Protein AF-A0A3S4C3E5-F1 (afdb_monomer)

Organism: NCBI:txid2587410

pLDDT: mean 82.33, std 8.94, range [52.97, 95.0]

Mean predicted aligned error: 10.73 Å

InterPro domains:
  IPR056024 Domain of unknown function DUF7605 [PF24564] (17-80)

Sequence (160 aa):
MKSMNDDIAGQWDRLTQDVRDELDSRQTKLRTDAFSGLRTSYFGQSMESAYWRAMCESGTGMSARQKAIINGALGREELFGDLMRRLKREFEDLAADLEDHVRAAAKNYLDDVKGTLDLVREENAALEAERDPEFRERVAEELGRVRAAMESVLERVREV

Solvent-accessible surface area (backbone atoms only — not comparable to full-atom values): 8747 Å² total; per-residue (Å²): 108,72,69,59,54,52,50,54,50,54,51,51,55,47,54,55,48,54,56,50,52,53,50,53,52,50,51,53,47,52,48,45,42,48,69,36,93,43,63,86,7,56,53,25,54,74,40,42,68,39,54,53,56,33,69,69,55,70,69,90,66,30,73,61,53,30,49,49,40,45,51,54,55,69,67,34,66,64,56,57,53,53,50,52,58,47,52,51,49,56,48,50,52,52,50,52,57,48,50,53,49,52,46,49,52,53,49,52,53,52,52,52,51,50,53,52,54,51,49,54,50,52,53,47,54,67,71,37,71,85,78,45,73,67,62,51,51,54,53,52,50,52,54,49,53,53,47,55,53,49,51,55,51,53,52,54,63,67,74,111

Secondary structure (DSSP, 8-state):
-HHHHHHHHHHHHHHHHHHHHHHHHHHHHHHHHHHSS-TTSHHHHHHHHHHHHHHT--STTHHHHHHHHHHHHHT-HHHHHHHHHHHHHHHHHHHHHHHHHHHHHHHHHHHHHHHHHHHHHHHHHHHSTTT-HHHHHHHHHHHHHHHHHHHHHHHHHHH-

Structure (mmCIF, N/CA/C/O backbone):
data_AF-A0A3S4C3E5-F1
#
_entry.id   AF-A0A3S4C3E5-F1
#
loop_
_atom_site.group_PDB
_atom_site.id
_atom_site.type_symbol
_atom_site.label_atom_id
_atom_site.label_alt_id
_atom_site.label_comp_id
_atom_site.label_asym_id
_atom_site.label_entity_id
_atom_site.label_seq_id
_atom_site.pdbx_PDB_ins_code
_atom_site.Cartn_x
_atom_site.Cartn_y
_atom_site.Cartn_z
_atom_site.occupancy
_atom_site.B_iso_or_equiv
_atom_site.auth_seq_id
_atom_site.auth_comp_id
_atom_site.auth_asym_id
_atom_site.auth_atom_id
_atom_site.pdbx_PDB_model_num
ATOM 1 N N . MET A 1 1 ? -18.900 9.251 30.989 1.00 54.59 1 MET A N 1
ATOM 2 C CA . MET A 1 1 ? -19.480 8.888 29.673 1.00 54.59 1 MET A CA 1
ATOM 3 C C . MET A 1 1 ? -19.079 9.833 28.545 1.00 54.59 1 MET A C 1
ATOM 5 O O . MET A 1 1 ? -18.449 9.341 27.627 1.00 54.59 1 MET A O 1
ATOM 9 N N . LYS A 1 2 ? -19.365 11.148 28.588 1.00 59.91 2 LYS A N 1
ATOM 10 C CA . LYS A 1 2 ? -19.021 12.070 27.478 1.00 59.91 2 LYS A CA 1
ATOM 11 C C . LYS A 1 2 ? -17.518 12.085 27.128 1.00 59.91 2 LYS A C 1
ATOM 13 O O . LYS A 1 2 ? -17.177 11.816 25.992 1.00 59.91 2 LYS A O 1
ATOM 18 N N . SER A 1 3 ? -16.649 12.225 28.136 1.00 69.12 3 SER A N 1
ATOM 19 C CA . SER A 1 3 ? -15.180 12.162 27.973 1.00 69.12 3 SER A CA 1
ATOM 20 C C . SER A 1 3 ? -14.686 10.860 27.334 1.00 69.12 3 SER A C 1
ATOM 22 O O . SER A 1 3 ? -13.799 10.879 26.502 1.00 69.12 3 SER A O 1
ATOM 24 N N . MET A 1 4 ? -15.290 9.729 27.697 1.00 64.88 4 MET A N 1
ATOM 25 C CA . MET A 1 4 ? -14.874 8.405 27.223 1.00 64.88 4 MET A CA 1
ATOM 26 C C . MET A 1 4 ? -15.296 8.171 25.767 1.00 64.88 4 MET A C 1
ATOM 28 O O . MET A 1 4 ? -14.593 7.525 25.003 1.00 64.88 4 MET A O 1
ATOM 32 N N . ASN A 1 5 ? -16.443 8.731 25.374 1.00 66.75 5 ASN A N 1
ATOM 33 C CA . ASN A 1 5 ? -16.910 8.699 23.993 1.00 66.75 5 ASN A CA 1
ATOM 34 C C . ASN A 1 5 ? -16.050 9.603 23.091 1.00 66.75 5 ASN A C 1
ATOM 36 O O . ASN A 1 5 ? -15.776 9.245 21.949 1.00 66.75 5 ASN A O 1
ATOM 40 N N . ASP A 1 6 ? -15.600 10.743 23.625 1.00 75.88 6 ASP A N 1
ATOM 41 C CA . ASP A 1 6 ? -14.681 11.657 22.940 1.00 75.88 6 ASP A CA 1
ATOM 42 C C . ASP A 1 6 ? -13.276 11.028 22.780 1.00 75.88 6 ASP A C 1
ATOM 44 O O . ASP A 1 6 ? -12.660 11.168 21.724 1.00 75.88 6 ASP A O 1
ATOM 48 N N . ASP A 1 7 ? -12.800 10.260 23.771 1.00 78.12 7 ASP A N 1
ATOM 49 C CA . ASP A 1 7 ? -11.522 9.530 23.702 1.00 78.12 7 ASP A CA 1
ATOM 50 C C . ASP A 1 7 ? -11.538 8.414 22.645 1.00 78.12 7 ASP A C 1
ATOM 52 O O . ASP A 1 7 ? -10.606 8.298 21.844 1.00 78.12 7 ASP A O 1
ATOM 56 N N . ILE A 1 8 ? -12.622 7.632 22.600 1.00 72.19 8 ILE A N 1
ATOM 57 C CA . ILE A 1 8 ? -12.832 6.562 21.615 1.00 72.19 8 ILE A CA 1
ATOM 58 C C . ILE A 1 8 ? -12.903 7.146 20.193 1.00 72.19 8 ILE A C 1
ATOM 60 O O . ILE A 1 8 ? -12.217 6.669 19.287 1.00 72.19 8 ILE A O 1
ATOM 64 N N . ALA A 1 9 ? -13.666 8.226 19.993 1.00 77.12 9 ALA A N 1
ATOM 65 C CA . ALA A 1 9 ? -13.729 8.914 18.703 1.00 77.12 9 ALA A CA 1
ATOM 66 C C . ALA A 1 9 ? -12.353 9.462 18.278 1.00 77.12 9 ALA A C 1
ATOM 68 O O . ALA A 1 9 ? -11.936 9.286 17.134 1.00 77.12 9 ALA A O 1
ATOM 69 N N . GLY A 1 10 ? -11.600 10.043 19.217 1.00 83.31 10 GLY A N 1
ATOM 70 C CA . GLY A 1 10 ? -10.253 10.550 18.956 1.00 83.31 10 GLY A CA 1
ATOM 71 C C . GLY A 1 10 ? -9.216 9.463 18.641 1.00 83.31 10 GLY A C 1
ATOM 72 O O . GLY A 1 10 ? -8.248 9.736 17.928 1.00 83.31 10 GLY A O 1
ATOM 73 N N . GLN A 1 11 ? -9.380 8.240 19.155 1.00 79.81 11 GLN A N 1
ATOM 74 C CA . GLN A 1 11 ? -8.564 7.085 18.756 1.00 79.81 11 GLN A CA 1
ATOM 75 C C . GLN A 1 11 ? -8.870 6.647 17.321 1.00 79.81 11 GLN A C 1
ATOM 77 O O . GLN A 1 11 ? -7.942 6.365 16.561 1.00 79.81 11 GLN A O 1
ATOM 82 N N . TRP A 1 12 ? -10.148 6.622 16.939 1.00 79.88 12 TRP A N 1
ATOM 83 C CA . TRP A 1 12 ? -10.564 6.253 15.586 1.00 79.88 12 TRP A CA 1
ATOM 84 C C . TRP A 1 12 ? -10.058 7.242 14.527 1.00 79.88 12 TRP A C 1
ATOM 86 O O . TRP A 1 12 ? -9.514 6.836 13.497 1.00 79.88 12 TRP A O 1
ATOM 96 N N . ASP A 1 13 ? -10.154 8.542 14.805 1.00 86.12 13 ASP A N 1
ATOM 97 C CA . ASP A 1 13 ? -9.639 9.583 13.909 1.00 86.12 13 ASP A CA 1
ATOM 98 C C . ASP A 1 13 ? -8.120 9.467 13.712 1.00 86.12 13 ASP A C 1
ATOM 100 O O . ASP A 1 13 ? -7.623 9.616 12.597 1.00 86.12 13 ASP A O 1
ATOM 104 N N . ARG A 1 14 ? -7.370 9.125 14.768 1.00 84.75 14 ARG A N 1
ATOM 105 C CA . ARG A 1 14 ? -5.925 8.870 14.659 1.00 84.75 14 ARG A CA 1
ATOM 106 C C . ARG A 1 14 ? -5.613 7.644 13.806 1.00 84.75 14 ARG A C 1
ATOM 108 O O . ARG A 1 14 ? -4.823 7.749 12.877 1.00 84.75 14 ARG A O 1
ATOM 115 N N . LEU A 1 15 ? -6.274 6.515 14.062 1.00 81.06 15 LEU A N 1
ATOM 116 C CA . LEU A 1 15 ? -6.062 5.282 13.293 1.00 81.06 15 LEU A CA 1
ATOM 117 C C . LEU A 1 15 ? -6.361 5.468 11.801 1.00 81.06 15 LEU A C 1
ATOM 119 O O . LEU A 1 15 ? -5.619 4.988 10.947 1.00 81.06 15 LEU A O 1
ATOM 123 N N . THR A 1 16 ? -7.441 6.178 11.472 1.00 83.25 16 THR A N 1
ATOM 124 C CA . THR A 1 16 ? -7.802 6.445 10.072 1.00 83.25 16 THR A CA 1
ATOM 125 C C . THR A 1 16 ? -6.827 7.401 9.387 1.00 83.25 16 THR A C 1
ATOM 127 O O . THR A 1 16 ? -6.537 7.224 8.201 1.00 83.25 16 THR A O 1
ATOM 130 N N . GLN A 1 17 ? -6.296 8.380 10.120 1.00 88.25 17 GLN A N 1
ATOM 131 C CA . GLN A 1 17 ? -5.266 9.282 9.621 1.00 88.25 17 GLN A CA 1
ATOM 132 C C . GLN A 1 17 ? -3.945 8.542 9.364 1.00 88.25 17 GLN A C 1
ATOM 134 O O . GLN A 1 17 ? -3.393 8.676 8.276 1.00 88.25 17 GLN A O 1
ATOM 139 N N . ASP A 1 18 ? -3.499 7.692 10.291 1.00 85.62 18 ASP A N 1
ATOM 140 C CA . ASP A 1 18 ? -2.260 6.916 10.149 1.00 85.62 18 ASP A CA 1
ATOM 141 C C . ASP A 1 18 ? -2.300 6.002 8.912 1.00 85.62 18 ASP A C 1
ATOM 143 O O . ASP A 1 18 ? -1.363 5.969 8.113 1.00 85.62 18 ASP A O 1
ATOM 147 N N . VAL A 1 19 ? -3.424 5.304 8.699 1.00 83.62 19 VAL A N 1
ATOM 148 C CA . VAL A 1 19 ? -3.633 4.462 7.508 1.00 83.62 19 VAL A CA 1
ATOM 149 C C . VAL A 1 19 ? -3.576 5.288 6.219 1.00 83.62 19 VAL A C 1
ATOM 151 O O . VAL A 1 19 ? -3.018 4.844 5.213 1.00 83.62 19 VAL A O 1
ATOM 154 N N . ARG A 1 20 ? -4.155 6.494 6.227 1.00 85.38 20 ARG A N 1
ATOM 155 C CA . ARG A 1 20 ? -4.148 7.387 5.063 1.00 85.38 20 ARG A CA 1
ATOM 156 C C . ARG A 1 20 ? -2.743 7.898 4.750 1.00 85.38 20 ARG A C 1
ATOM 158 O O . ARG A 1 20 ? -2.368 7.919 3.579 1.00 85.38 20 ARG A O 1
ATOM 165 N N . ASP A 1 21 ? -1.993 8.300 5.767 1.00 88.81 21 ASP A N 1
ATOM 166 C CA . ASP A 1 21 ? -0.648 8.851 5.600 1.00 88.81 21 ASP A CA 1
ATOM 167 C C . ASP A 1 21 ? 0.330 7.779 5.094 1.00 88.81 21 ASP A C 1
ATOM 169 O O . ASP A 1 21 ? 1.132 8.037 4.191 1.00 88.81 21 ASP A O 1
ATOM 173 N N . GLU A 1 22 ? 0.206 6.543 5.585 1.00 84.56 22 GLU A N 1
ATOM 174 C CA . GLU A 1 22 ? 0.983 5.406 5.079 1.00 84.56 22 GLU A CA 1
ATOM 175 C C . GLU A 1 22 ? 0.647 5.096 3.611 1.00 84.56 22 GLU A C 1
ATOM 177 O O . GLU A 1 22 ? 1.547 4.877 2.793 1.00 84.56 22 GLU A O 1
ATOM 182 N N . LEU A 1 23 ? -0.637 5.134 3.238 1.00 83.25 23 LEU A N 1
ATOM 183 C CA . LEU A 1 23 ? -1.062 4.941 1.851 1.00 83.25 23 LEU A CA 1
ATOM 184 C C . LEU A 1 23 ? -0.453 5.993 0.915 1.00 83.25 23 LEU A C 1
ATOM 186 O O . LEU A 1 23 ? 0.094 5.640 -0.134 1.00 83.25 23 LEU A O 1
ATOM 190 N N . ASP A 1 24 ? -0.529 7.271 1.285 1.00 87.62 24 ASP A N 1
ATOM 191 C CA . ASP A 1 24 ? -0.008 8.373 0.471 1.00 87.62 24 ASP A CA 1
ATOM 192 C C . ASP A 1 24 ? 1.519 8.283 0.304 1.00 87.62 24 ASP A C 1
ATOM 194 O O . ASP A 1 24 ? 2.059 8.426 -0.802 1.00 87.62 24 ASP A O 1
ATOM 198 N N . SER A 1 25 ? 2.219 7.931 1.387 1.00 88.00 25 SER A N 1
ATOM 199 C CA . SER A 1 25 ? 3.659 7.666 1.389 1.00 88.00 25 SER A CA 1
ATOM 200 C C . SER A 1 25 ? 4.033 6.544 0.412 1.00 88.00 25 SER A C 1
ATOM 202 O O . SER A 1 25 ? 4.894 6.721 -0.463 1.00 88.00 25 SER A O 1
ATOM 204 N N . ARG A 1 26 ? 3.345 5.397 0.483 1.00 84.12 26 ARG A N 1
ATOM 205 C CA . ARG A 1 26 ? 3.626 4.247 -0.388 1.00 84.12 26 ARG A CA 1
ATOM 206 C C . ARG A 1 26 ? 3.270 4.509 -1.850 1.00 84.12 26 ARG A C 1
ATOM 208 O O . ARG A 1 26 ? 4.038 4.126 -2.733 1.00 84.12 26 ARG A O 1
ATOM 215 N N . GLN A 1 27 ? 2.171 5.209 -2.132 1.00 85.06 27 GLN A N 1
ATOM 216 C CA . GLN A 1 27 ? 1.819 5.616 -3.498 1.00 85.06 27 GLN A CA 1
ATOM 217 C C . GLN A 1 27 ? 2.855 6.577 -4.088 1.00 85.06 27 GLN A C 1
ATOM 219 O O . GLN A 1 27 ? 3.276 6.423 -5.239 1.00 85.06 27 GLN A O 1
ATOM 224 N N . THR A 1 28 ? 3.317 7.543 -3.293 1.00 86.94 28 THR A N 1
ATOM 225 C CA . THR A 1 28 ? 4.373 8.477 -3.697 1.00 86.94 28 THR A CA 1
ATOM 226 C C . THR A 1 28 ? 5.672 7.741 -4.013 1.00 86.94 28 THR A C 1
ATOM 228 O O . THR A 1 28 ? 6.328 8.041 -5.022 1.00 86.94 28 THR A O 1
ATOM 231 N N . LYS A 1 29 ? 6.022 6.740 -3.200 1.00 85.88 29 LYS A N 1
ATOM 232 C CA . LYS A 1 29 ? 7.173 5.871 -3.442 1.00 85.88 29 LYS A CA 1
ATOM 233 C C . LYS A 1 29 ? 7.012 5.066 -4.730 1.00 85.88 29 LYS A C 1
ATOM 235 O O . LYS A 1 29 ? 7.876 5.174 -5.593 1.00 85.88 29 LYS A O 1
ATOM 240 N N . LEU A 1 30 ? 5.892 4.366 -4.920 1.00 85.00 30 LEU A N 1
ATOM 241 C CA . LEU A 1 30 ? 5.623 3.585 -6.134 1.00 85.00 30 LEU A CA 1
ATOM 242 C C . LEU A 1 30 ? 5.702 4.453 -7.396 1.00 85.00 30 LEU A C 1
ATOM 244 O O . LEU A 1 30 ? 6.308 4.064 -8.392 1.00 85.00 30 LEU A O 1
ATOM 248 N N . ARG A 1 31 ? 5.149 5.671 -7.350 1.00 84.31 31 ARG A N 1
ATOM 249 C CA . ARG A 1 31 ? 5.244 6.630 -8.458 1.00 84.31 31 ARG A CA 1
ATOM 250 C C . ARG A 1 31 ? 6.693 7.021 -8.748 1.00 84.31 31 ARG A C 1
ATOM 252 O O . ARG A 1 31 ? 7.07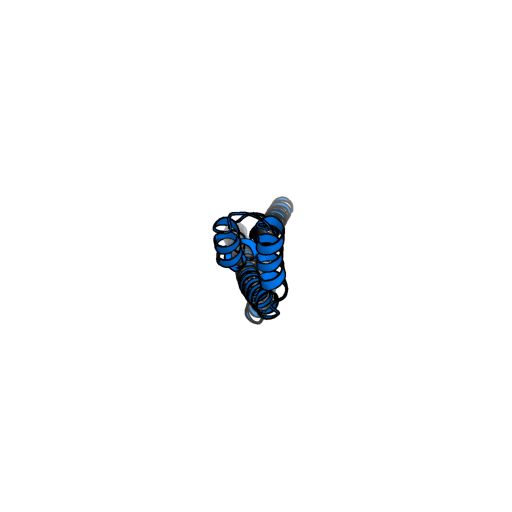8 7.114 -9.913 1.00 84.31 31 ARG A O 1
ATOM 259 N N . THR A 1 32 ? 7.486 7.259 -7.707 1.00 85.38 32 THR A N 1
ATOM 260 C CA . THR A 1 32 ? 8.909 7.608 -7.830 1.00 85.38 32 THR A CA 1
ATOM 261 C C . THR A 1 32 ? 9.707 6.439 -8.401 1.00 85.38 32 THR A C 1
ATOM 263 O O . THR A 1 32 ? 10.457 6.619 -9.362 1.00 85.38 32 THR A O 1
ATOM 266 N N . ASP A 1 33 ? 9.496 5.237 -7.879 1.00 83.12 33 ASP A N 1
ATOM 267 C CA . ASP A 1 33 ? 10.184 4.025 -8.313 1.00 83.12 33 ASP A CA 1
ATOM 268 C C . ASP A 1 33 ? 9.789 3.633 -9.740 1.00 83.12 33 ASP A C 1
ATOM 270 O O . ASP A 1 33 ? 10.634 3.159 -10.492 1.00 83.12 33 ASP A O 1
ATOM 274 N N . ALA A 1 34 ? 8.554 3.893 -10.173 1.00 77.62 34 ALA A N 1
ATOM 275 C CA . ALA A 1 34 ? 8.100 3.560 -11.520 1.00 77.62 34 ALA A CA 1
ATOM 276 C C . ALA A 1 34 ? 8.477 4.608 -12.581 1.00 77.62 34 ALA A C 1
ATOM 278 O O . ALA A 1 34 ? 8.959 4.246 -13.657 1.00 77.62 34 ALA A O 1
ATOM 279 N N . PHE A 1 35 ? 8.250 5.895 -12.296 1.00 73.44 35 PHE A N 1
ATOM 280 C CA . PHE A 1 35 ? 8.216 6.949 -13.320 1.00 73.44 35 PHE A CA 1
ATOM 281 C C . PHE A 1 35 ? 9.271 8.038 -13.157 1.00 73.44 35 PHE A C 1
ATOM 283 O O . PHE A 1 35 ? 9.330 8.956 -13.978 1.00 73.44 35 PHE A O 1
ATOM 290 N N . SER A 1 36 ? 10.114 7.981 -12.126 1.00 78.00 36 SER A N 1
ATOM 291 C CA . SER A 1 36 ? 11.216 8.934 -12.054 1.00 78.00 36 SER A CA 1
ATOM 292 C C . SER A 1 36 ? 12.216 8.693 -13.189 1.00 78.00 36 SER A C 1
ATOM 294 O O . SER A 1 36 ? 12.473 7.563 -13.613 1.00 78.00 36 SER A O 1
ATOM 296 N N . GLY A 1 37 ? 12.851 9.774 -13.644 1.00 70.88 37 GLY A N 1
ATOM 297 C CA . GLY A 1 37 ? 13.999 9.701 -14.552 1.00 70.88 37 GLY A CA 1
ATOM 298 C C . GLY A 1 37 ? 15.263 9.132 -13.896 1.00 70.88 37 GLY A C 1
ATOM 299 O O . GLY A 1 37 ? 16.341 9.215 -14.480 1.00 70.88 37 GLY A O 1
ATOM 300 N N . LEU A 1 38 ? 15.164 8.601 -12.671 1.00 78.44 38 LEU A N 1
ATOM 301 C CA . LEU A 1 38 ? 16.285 7.998 -11.969 1.00 78.44 38 LEU A CA 1
ATOM 302 C C . LEU A 1 38 ? 16.685 6.698 -12.659 1.00 78.44 38 LEU A C 1
ATOM 304 O O . LEU A 1 38 ? 15.849 5.892 -13.053 1.00 78.44 38 LEU A O 1
ATOM 308 N N . ARG A 1 39 ? 17.991 6.451 -12.736 1.00 75.38 39 ARG A N 1
ATOM 309 C CA . ARG A 1 39 ? 18.534 5.194 -13.269 1.00 75.38 39 ARG A CA 1
ATOM 310 C C . ARG A 1 39 ? 18.040 3.967 -12.494 1.00 75.38 39 ARG A C 1
ATOM 312 O O . ARG A 1 39 ? 17.908 2.897 -13.067 1.00 75.38 39 ARG A O 1
ATOM 319 N N . THR A 1 40 ? 17.750 4.140 -11.208 1.00 81.94 40 THR A N 1
ATOM 320 C CA . THR A 1 40 ? 17.237 3.094 -10.320 1.00 81.94 40 THR A CA 1
ATOM 321 C C . THR A 1 40 ? 15.734 2.865 -10.443 1.00 81.94 40 THR A C 1
ATOM 323 O O . THR A 1 40 ? 15.251 1.906 -9.847 1.00 81.94 40 THR A O 1
ATOM 326 N N . SER A 1 41 ? 15.000 3.697 -11.193 1.00 85.75 41 SER A N 1
ATOM 327 C CA . SER A 1 41 ? 13.571 3.482 -11.429 1.00 85.75 41 SER A CA 1
ATOM 328 C C . SER A 1 41 ? 13.338 2.218 -12.254 1.00 85.75 41 SER A C 1
ATOM 330 O O . SER A 1 41 ? 14.244 1.724 -12.923 1.00 85.75 41 SER A O 1
ATOM 332 N N . TYR A 1 42 ? 12.123 1.681 -12.253 1.00 85.50 42 TYR A N 1
ATOM 333 C CA . TYR A 1 42 ? 11.766 0.509 -13.050 1.00 85.50 42 TYR A CA 1
ATOM 334 C C . TYR A 1 42 ? 12.043 0.752 -14.533 1.00 85.50 42 TYR A C 1
ATOM 336 O O . TYR A 1 42 ? 12.579 -0.120 -15.222 1.00 85.50 42 TYR A O 1
ATOM 344 N N . PHE A 1 43 ? 11.742 1.962 -15.006 1.00 84.50 43 PHE A N 1
ATOM 345 C CA . PHE A 1 43 ? 12.074 2.398 -16.354 1.00 84.50 43 PHE A CA 1
ATOM 346 C C . PHE A 1 43 ? 13.592 2.479 -16.569 1.00 84.50 43 PHE A C 1
ATOM 348 O O . PHE A 1 43 ? 14.103 1.960 -17.562 1.00 84.50 43 PHE A O 1
ATOM 355 N N . GLY A 1 44 ? 14.324 3.073 -15.623 1.00 85.94 44 GLY A N 1
ATOM 356 C CA . GLY A 1 44 ? 15.782 3.189 -15.660 1.00 85.94 44 GLY A CA 1
ATOM 357 C C . GLY A 1 44 ? 16.496 1.835 -15.708 1.00 85.94 44 GLY A C 1
ATOM 358 O O . GLY A 1 44 ? 17.330 1.625 -16.589 1.00 85.94 44 GLY A O 1
ATOM 359 N N . GLN A 1 45 ? 16.100 0.900 -14.840 1.00 87.75 45 GLN A N 1
ATOM 360 C CA . GLN A 1 45 ? 16.607 -0.475 -14.778 1.00 87.75 45 GLN A CA 1
ATOM 361 C C . GLN A 1 45 ? 16.343 -1.221 -16.092 1.00 87.75 45 GLN A C 1
ATOM 363 O O . GLN A 1 45 ? 17.233 -1.865 -16.645 1.00 87.75 45 GLN A O 1
ATOM 368 N N . SER A 1 46 ? 15.132 -1.090 -16.642 1.00 86.94 46 SER A N 1
ATOM 369 C CA . SER A 1 46 ? 14.753 -1.762 -17.894 1.00 86.94 46 SER A CA 1
ATOM 370 C C . SER A 1 46 ? 15.511 -1.212 -19.112 1.00 86.94 46 SER A C 1
ATOM 372 O O . SER A 1 46 ? 15.787 -1.933 -20.074 1.00 86.94 46 SER A O 1
ATOM 374 N N . MET A 1 47 ? 15.892 0.067 -19.066 1.00 89.12 47 MET A N 1
ATOM 375 C CA . MET A 1 47 ? 16.659 0.750 -20.111 1.00 89.12 47 MET A CA 1
ATOM 376 C C . MET A 1 47 ? 18.181 0.657 -19.920 1.00 89.12 47 MET A C 1
ATOM 378 O O . MET A 1 47 ? 18.931 1.072 -20.804 1.00 89.12 47 MET A O 1
ATOM 382 N N . GLU A 1 48 ? 18.670 0.084 -18.818 1.00 90.75 48 GLU A N 1
ATOM 383 C CA . GLU A 1 48 ? 20.084 0.126 -18.428 1.00 90.75 48 GLU A CA 1
ATOM 384 C C . GLU A 1 48 ? 21.025 -0.467 -19.483 1.00 90.75 48 GLU A C 1
ATOM 386 O O . GLU A 1 48 ? 22.049 0.132 -19.819 1.00 90.75 48 GLU A O 1
ATOM 391 N N . SER A 1 49 ? 20.637 -1.590 -20.093 1.00 90.38 49 SER A N 1
ATOM 392 C CA . SER A 1 49 ? 21.392 -2.191 -21.199 1.00 90.38 49 SER A CA 1
ATOM 393 C C . SER A 1 49 ? 21.489 -1.256 -22.413 1.00 90.38 49 SER A C 1
ATOM 395 O O . SER A 1 49 ? 22.546 -1.149 -23.038 1.00 90.38 49 SER A O 1
ATOM 397 N N . ALA A 1 50 ? 20.410 -0.537 -22.738 1.00 91.00 50 ALA A N 1
ATOM 398 C CA . ALA A 1 50 ? 20.391 0.412 -23.848 1.00 91.00 50 ALA A CA 1
ATOM 399 C C . ALA A 1 50 ? 21.250 1.646 -23.545 1.00 91.00 50 ALA A C 1
ATOM 401 O O . ALA A 1 50 ? 22.010 2.084 -24.410 1.00 91.00 50 ALA A O 1
ATOM 402 N N . TYR A 1 51 ? 21.196 2.158 -22.311 1.00 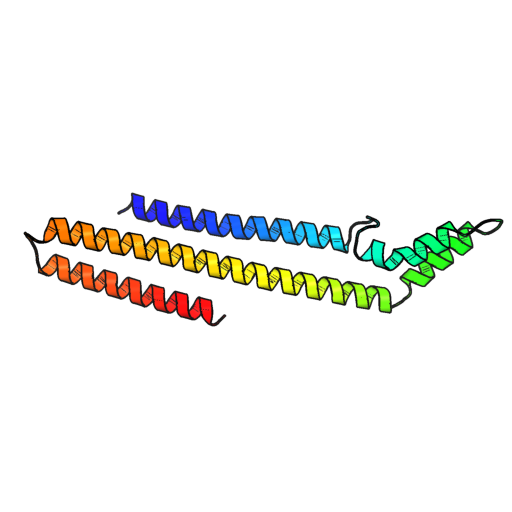91.44 51 TYR A N 1
ATOM 403 C CA . TYR A 1 51 ? 22.065 3.245 -21.862 1.00 91.44 51 TYR A CA 1
ATOM 404 C C . TYR A 1 51 ? 23.540 2.857 -21.926 1.00 91.44 51 TYR A C 1
ATOM 406 O O . TYR A 1 51 ? 24.347 3.621 -22.452 1.00 91.44 51 TYR A O 1
ATOM 414 N N . TRP A 1 52 ? 23.891 1.660 -21.448 1.00 92.94 52 TRP A N 1
ATOM 415 C CA . TRP A 1 52 ? 25.259 1.153 -21.515 1.00 92.94 52 TRP A CA 1
ATOM 416 C C . TRP A 1 52 ? 25.753 1.044 -22.960 1.00 92.94 52 TRP A C 1
ATOM 418 O O . TRP A 1 52 ? 26.803 1.581 -23.303 1.00 92.94 52 TRP A O 1
ATOM 428 N N . ARG A 1 53 ? 24.959 0.428 -23.844 1.00 93.12 53 ARG A N 1
ATOM 429 C CA . ARG A 1 53 ? 25.305 0.288 -25.267 1.00 93.12 53 ARG A CA 1
ATOM 430 C C . ARG A 1 53 ? 25.488 1.636 -25.957 1.00 93.12 53 ARG A C 1
ATOM 432 O O . ARG A 1 53 ? 26.454 1.805 -26.690 1.00 93.12 53 ARG A O 1
ATOM 439 N N . ALA A 1 54 ? 24.601 2.597 -25.699 1.00 92.50 54 ALA A N 1
ATOM 440 C CA . ALA A 1 54 ? 24.734 3.948 -26.236 1.00 92.50 54 ALA A CA 1
ATOM 441 C C . ALA A 1 54 ? 25.992 4.659 -25.700 1.00 92.50 54 ALA A C 1
ATOM 443 O O . ALA A 1 54 ? 26.675 5.354 -26.451 1.00 92.50 54 ALA A O 1
ATOM 444 N N . MET A 1 55 ? 26.341 4.462 -24.426 1.00 91.75 55 MET A N 1
ATOM 445 C CA . MET A 1 55 ? 27.553 5.029 -23.824 1.00 91.75 55 MET A CA 1
ATOM 446 C C . MET A 1 55 ? 28.842 4.472 -24.451 1.00 91.75 55 MET A C 1
ATOM 448 O O . MET A 1 55 ? 29.834 5.191 -24.528 1.00 91.75 55 MET A O 1
ATOM 452 N N . CYS A 1 56 ? 28.827 3.229 -24.940 1.00 93.81 56 CYS A N 1
ATOM 453 C CA . CYS A 1 56 ? 29.966 2.617 -25.629 1.00 93.81 56 CYS A CA 1
ATOM 454 C C . CYS A 1 56 ? 30.162 3.095 -27.084 1.00 93.81 56 CYS A C 1
ATOM 456 O O . CYS A 1 56 ? 31.195 2.793 -27.684 1.00 93.81 56 CYS A O 1
ATOM 458 N N . GLU A 1 57 ? 29.208 3.824 -27.674 1.00 94.81 57 GLU A N 1
ATOM 459 C CA . GLU A 1 57 ? 29.335 4.326 -29.047 1.00 94.81 57 GLU A CA 1
ATOM 460 C C . GLU A 1 57 ? 30.394 5.433 -29.156 1.00 94.81 57 GLU A C 1
ATOM 462 O O . GLU A 1 57 ? 30.431 6.367 -28.358 1.00 94.81 57 GLU A O 1
ATOM 467 N N . SER A 1 58 ? 31.229 5.373 -30.198 1.00 91.94 58 SER A N 1
ATOM 468 C CA . SER A 1 58 ? 32.261 6.382 -30.466 1.00 91.94 58 SER A CA 1
ATOM 469 C C . SER A 1 58 ? 32.484 6.651 -31.959 1.00 91.94 58 SER A C 1
ATOM 471 O O . SER A 1 58 ? 32.044 5.894 -32.831 1.00 91.94 58 SER A O 1
ATOM 473 N N . GLY A 1 59 ? 33.144 7.775 -32.263 1.00 93.56 59 GLY A N 1
ATOM 474 C CA . GLY A 1 59 ? 33.499 8.195 -33.623 1.00 93.56 59 GLY A CA 1
ATOM 475 C C . GLY A 1 59 ? 32.419 8.996 -34.364 1.00 93.56 59 GLY A C 1
ATOM 476 O O . GLY A 1 59 ? 31.406 9.415 -33.801 1.00 93.56 59 GLY A O 1
ATOM 477 N N . THR A 1 60 ? 32.638 9.229 -35.659 1.00 93.06 60 THR A N 1
ATOM 478 C CA . THR A 1 60 ? 31.727 10.011 -36.509 1.00 93.06 60 THR A CA 1
ATOM 479 C C . THR A 1 60 ? 30.335 9.370 -36.567 1.00 93.06 60 THR A C 1
ATOM 481 O O . THR A 1 60 ? 30.193 8.149 -36.658 1.00 93.06 60 THR A O 1
ATOM 484 N N . GLY A 1 61 ? 29.281 10.184 -36.467 1.00 91.88 61 GLY A N 1
ATOM 485 C CA . GLY A 1 61 ? 27.893 9.701 -36.447 1.00 91.88 61 GLY A CA 1
ATOM 486 C C . GLY A 1 61 ? 27.443 9.061 -35.124 1.00 91.88 61 GLY A C 1
ATOM 487 O O . GLY A 1 61 ? 26.352 8.496 -35.075 1.00 91.88 61 GLY A O 1
ATOM 488 N N . MET A 1 62 ? 28.240 9.158 -34.051 1.00 92.75 62 MET A N 1
ATOM 489 C CA . MET A 1 62 ? 27.902 8.648 -32.711 1.00 92.75 62 MET A CA 1
ATOM 490 C C . MET A 1 62 ? 26.517 9.111 -32.245 1.00 92.75 62 MET A C 1
ATOM 492 O O . MET A 1 62 ? 25.707 8.281 -31.850 1.00 92.75 62 MET A O 1
ATOM 496 N N . SER A 1 63 ? 26.206 10.408 -32.344 1.00 93.69 63 SER A N 1
ATOM 497 C CA . SER A 1 63 ? 24.919 10.933 -31.860 1.00 93.69 63 SER A CA 1
ATOM 498 C C . SER A 1 63 ? 23.716 10.250 -32.524 1.00 93.69 63 SER A C 1
ATOM 500 O O . SER A 1 63 ? 22.735 9.931 -31.854 1.00 93.69 63 SER A O 1
ATOM 502 N N . ALA A 1 64 ? 23.795 9.969 -33.830 1.00 95.00 64 ALA A N 1
ATOM 503 C CA . ALA A 1 64 ? 22.732 9.268 -34.547 1.00 95.00 64 ALA A CA 1
ATOM 504 C C . ALA A 1 64 ? 22.605 7.807 -34.086 1.00 95.00 64 ALA A C 1
ATOM 506 O O . ALA A 1 64 ? 21.494 7.337 -33.849 1.00 95.00 64 ALA A O 1
ATOM 507 N N . ARG A 1 65 ? 23.734 7.111 -33.891 1.00 95.00 65 ARG A N 1
ATOM 508 C CA . ARG A 1 65 ? 23.767 5.722 -33.402 1.00 95.00 65 ARG A CA 1
ATOM 509 C C . ARG A 1 65 ? 23.245 5.597 -31.971 1.00 95.00 65 ARG A C 1
ATOM 511 O O . ARG A 1 65 ? 22.406 4.743 -31.705 1.00 95.00 65 ARG A O 1
ATOM 518 N N . GLN A 1 66 ? 23.649 6.498 -31.079 1.00 93.00 66 GLN A N 1
ATOM 519 C CA . GLN A 1 66 ? 23.142 6.571 -29.707 1.00 93.00 66 GLN A CA 1
ATOM 5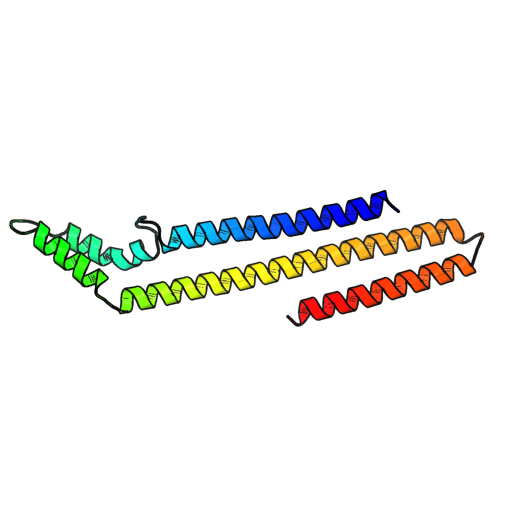20 C C . GLN A 1 66 ? 21.624 6.751 -29.678 1.00 93.00 66 GLN A C 1
ATOM 522 O O . GLN A 1 66 ? 20.924 5.992 -29.011 1.00 93.00 66 GLN A O 1
ATOM 527 N N . LYS A 1 67 ? 21.096 7.705 -30.457 1.00 94.75 67 LYS A N 1
ATOM 528 C CA . LYS A 1 67 ? 19.646 7.917 -30.577 1.00 94.75 67 LYS A CA 1
ATOM 529 C C . LYS A 1 67 ? 18.935 6.689 -31.138 1.00 94.75 67 LYS A C 1
ATOM 531 O O . LYS A 1 67 ? 17.873 6.339 -30.638 1.00 94.75 67 LYS A O 1
ATOM 536 N N . ALA A 1 68 ? 19.516 6.015 -32.131 1.00 94.88 68 ALA A N 1
ATOM 537 C CA . ALA A 1 68 ? 18.947 4.794 -32.696 1.00 94.88 68 ALA A CA 1
ATOM 538 C C . ALA A 1 68 ? 18.866 3.656 -31.663 1.00 94.88 68 ALA A C 1
ATOM 540 O O . ALA A 1 68 ? 17.846 2.977 -31.600 1.00 94.88 68 ALA A O 1
ATOM 541 N N . ILE A 1 69 ? 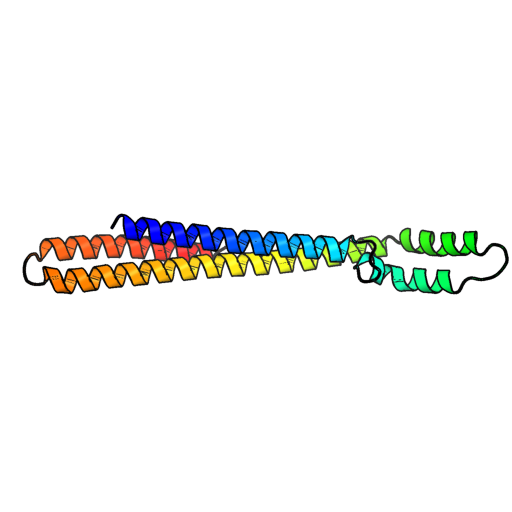19.888 3.483 -30.817 1.00 94.38 69 ILE A N 1
ATOM 542 C CA . ILE A 1 69 ? 19.887 2.484 -29.733 1.00 94.38 69 ILE A CA 1
ATOM 543 C C . ILE A 1 69 ? 18.784 2.788 -28.715 1.00 94.38 69 ILE A C 1
ATOM 545 O O . ILE A 1 69 ? 18.008 1.897 -28.372 1.00 94.38 69 ILE A O 1
ATOM 549 N N . ILE A 1 70 ? 18.694 4.038 -28.252 1.00 92.88 70 ILE A N 1
ATOM 550 C CA . ILE A 1 70 ? 17.681 4.445 -27.270 1.00 92.88 70 ILE A CA 1
ATOM 551 C C . ILE A 1 70 ? 16.273 4.307 -27.855 1.00 92.88 70 ILE A C 1
ATOM 553 O O . ILE A 1 70 ? 15.428 3.656 -27.249 1.00 92.88 70 ILE A O 1
ATOM 557 N N . ASN A 1 71 ? 16.030 4.838 -29.054 1.00 93.38 71 ASN A N 1
ATOM 558 C CA . ASN A 1 71 ? 14.722 4.755 -29.707 1.00 93.38 71 ASN A CA 1
ATOM 559 C C . ASN A 1 71 ? 14.330 3.310 -30.032 1.00 93.38 71 ASN A C 1
ATOM 561 O O . ASN A 1 71 ? 13.170 2.946 -29.876 1.00 93.38 71 ASN A O 1
ATOM 565 N N . GLY A 1 72 ? 15.289 2.475 -30.438 1.00 92.62 72 GLY A N 1
ATOM 566 C CA . GLY A 1 72 ? 15.054 1.052 -30.659 1.00 92.62 72 GLY A CA 1
ATOM 567 C C . GLY A 1 72 ? 14.651 0.332 -29.375 1.00 92.62 72 GLY A C 1
ATOM 568 O O . GLY A 1 72 ? 13.737 -0.483 -29.396 1.00 92.62 72 GLY A O 1
ATOM 569 N N . ALA A 1 73 ? 15.278 0.664 -28.243 1.00 90.75 73 ALA A N 1
ATOM 570 C CA . ALA A 1 73 ? 14.914 0.093 -26.952 1.00 90.75 73 ALA A CA 1
ATOM 571 C C . ALA A 1 73 ? 13.532 0.555 -26.467 1.00 90.75 73 ALA A C 1
ATOM 573 O O . ALA A 1 73 ? 12.785 -0.280 -25.958 1.00 90.75 73 ALA A O 1
ATOM 574 N N . LEU A 1 74 ? 13.198 1.837 -26.666 1.00 87.88 74 LEU A N 1
ATOM 575 C CA . LEU A 1 74 ? 11.883 2.414 -26.362 1.00 87.88 74 LEU A CA 1
ATOM 576 C C . LEU A 1 74 ? 10.774 1.847 -27.250 1.00 87.88 74 LEU A C 1
ATOM 578 O O . LEU A 1 74 ? 9.649 1.710 -26.797 1.00 87.88 74 LEU A O 1
ATOM 582 N N . GLY A 1 75 ? 11.079 1.513 -28.504 1.00 87.25 75 GLY A N 1
ATOM 583 C CA . GLY A 1 75 ? 10.113 0.945 -29.444 1.00 87.25 75 GLY A CA 1
ATOM 584 C C . GLY A 1 75 ? 9.762 -0.523 -29.188 1.00 87.25 75 GLY A C 1
ATOM 585 O O . GLY A 1 75 ? 8.911 -1.061 -29.891 1.00 87.25 75 GLY A O 1
ATOM 586 N N . ARG A 1 76 ? 10.405 -1.189 -28.218 1.00 89.12 76 ARG A N 1
ATOM 587 C CA . ARG A 1 76 ? 10.084 -2.577 -27.862 1.00 89.12 76 ARG A CA 1
ATOM 588 C C . ARG A 1 76 ? 8.803 -2.619 -27.045 1.00 89.12 76 ARG A C 1
ATOM 590 O O . ARG A 1 76 ? 8.766 -2.127 -25.922 1.00 89.12 76 ARG A O 1
ATOM 597 N N . GLU A 1 77 ? 7.780 -3.271 -27.579 1.00 85.75 77 GLU A N 1
ATOM 598 C CA . GLU A 1 77 ? 6.500 -3.465 -26.889 1.00 85.75 77 GLU A CA 1
ATOM 599 C C . GLU A 1 77 ? 6.667 -4.207 -25.549 1.00 85.75 77 GLU A C 1
ATOM 601 O O . GLU A 1 77 ? 6.006 -3.881 -24.561 1.00 85.75 77 GLU A O 1
ATOM 606 N N . GLU A 1 78 ? 7.630 -5.131 -25.479 1.00 87.12 78 GLU A N 1
ATOM 607 C CA . GLU A 1 78 ? 7.967 -5.880 -24.263 1.00 87.12 78 GLU A CA 1
ATOM 608 C C . GLU A 1 78 ? 8.348 -4.960 -23.097 1.00 87.12 78 GLU A C 1
ATOM 610 O O . GLU A 1 78 ? 7.966 -5.238 -21.966 1.00 87.12 78 GLU A O 1
ATOM 615 N N . LEU A 1 79 ? 9.024 -3.832 -23.363 1.00 85.81 79 LEU A N 1
ATOM 616 C CA . LEU A 1 79 ? 9.428 -2.873 -22.329 1.00 85.81 79 LEU A CA 1
ATOM 617 C C . LEU A 1 79 ? 8.210 -2.351 -21.562 1.00 85.81 79 LEU A C 1
ATOM 619 O O . LEU A 1 79 ? 8.181 -2.374 -20.332 1.00 85.81 79 LEU A O 1
ATOM 623 N N . PHE A 1 80 ? 7.192 -1.892 -22.288 1.00 84.75 80 PHE A N 1
ATOM 624 C CA . PHE A 1 80 ? 5.970 -1.373 -21.680 1.00 84.75 80 PHE A CA 1
ATOM 625 C C . PHE A 1 80 ? 5.149 -2.487 -21.034 1.00 84.75 80 PHE A C 1
ATOM 627 O O . PHE A 1 80 ? 4.616 -2.293 -19.942 1.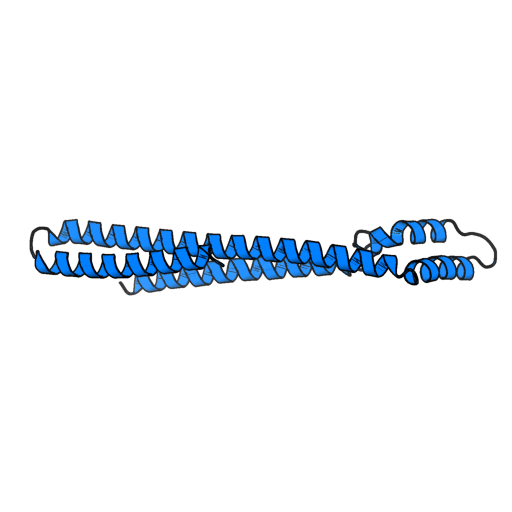00 84.75 80 PHE A O 1
ATOM 634 N N . GLY A 1 81 ? 5.086 -3.664 -21.663 1.00 87.44 81 GLY A N 1
ATOM 635 C CA . GLY A 1 81 ? 4.411 -4.828 -21.093 1.00 87.44 81 GLY A CA 1
ATOM 636 C C . GLY A 1 81 ? 5.015 -5.266 -19.756 1.00 87.44 81 GLY A C 1
ATOM 637 O O . GLY A 1 81 ? 4.284 -5.518 -18.797 1.00 87.44 81 GLY A O 1
ATOM 638 N N . ASP A 1 82 ? 6.341 -5.313 -19.665 1.00 87.00 82 ASP A N 1
ATOM 639 C CA . ASP A 1 82 ? 7.074 -5.688 -18.456 1.00 87.00 82 ASP A CA 1
ATOM 640 C C . ASP A 1 82 ? 6.904 -4.639 -17.349 1.00 87.00 82 ASP A C 1
ATOM 642 O O . ASP A 1 82 ? 6.633 -4.997 -16.199 1.00 87.00 82 ASP A O 1
ATOM 646 N N . LEU A 1 83 ? 6.975 -3.349 -17.701 1.00 86.38 83 LEU A N 1
ATOM 647 C CA . LEU A 1 83 ? 6.726 -2.241 -16.775 1.00 86.38 83 LEU A CA 1
ATOM 648 C C . LEU A 1 83 ? 5.305 -2.275 -16.213 1.00 86.38 83 LEU A C 1
ATOM 650 O O . LEU A 1 83 ? 5.133 -2.193 -14.999 1.00 86.38 83 LEU A O 1
ATOM 654 N N . MET A 1 84 ? 4.295 -2.457 -17.066 1.00 86.69 84 MET A N 1
ATOM 655 C CA . MET A 1 84 ? 2.899 -2.552 -16.634 1.00 86.69 84 MET A CA 1
ATOM 656 C C . MET A 1 84 ? 2.665 -3.769 -15.740 1.00 86.69 84 MET A C 1
ATOM 658 O O . MET A 1 84 ? 1.993 -3.659 -14.716 1.00 86.69 84 MET A O 1
ATOM 662 N N . ARG A 1 85 ? 3.255 -4.926 -16.072 1.00 89.94 85 ARG A N 1
ATOM 663 C CA . ARG A 1 85 ? 3.175 -6.132 -15.232 1.00 89.94 85 ARG A CA 1
ATOM 664 C C . ARG A 1 85 ? 3.872 -5.958 -13.886 1.00 89.94 85 ARG A C 1
ATOM 666 O O . ARG A 1 85 ? 3.453 -6.570 -12.907 1.00 89.94 85 ARG A O 1
ATOM 673 N N . ARG A 1 86 ? 4.951 -5.178 -13.818 1.00 88.31 86 ARG A N 1
ATOM 674 C CA . ARG A 1 86 ? 5.619 -4.852 -12.552 1.00 88.31 86 ARG A CA 1
ATOM 675 C C . ARG A 1 86 ? 4.785 -3.881 -11.722 1.00 88.31 86 ARG A C 1
ATOM 677 O O . ARG A 1 86 ? 4.495 -4.194 -10.579 1.00 88.31 86 ARG A O 1
ATOM 684 N N . LEU A 1 87 ? 4.338 -2.775 -12.317 1.00 85.94 87 LEU A N 1
ATOM 685 C CA . LEU A 1 87 ? 3.505 -1.777 -11.643 1.00 85.94 87 LEU A CA 1
ATOM 686 C C . LEU A 1 87 ? 2.224 -2.396 -11.081 1.00 85.94 87 LEU A C 1
ATOM 688 O O . LEU A 1 87 ? 1.850 -2.107 -9.952 1.00 85.94 87 LEU A O 1
ATOM 692 N N . LYS A 1 88 ? 1.574 -3.268 -11.861 1.00 88.50 88 LYS A N 1
ATOM 693 C CA . LYS A 1 88 ? 0.369 -3.972 -11.430 1.00 88.50 88 LYS A CA 1
ATOM 694 C C . LYS A 1 88 ? 0.623 -4.818 -10.181 1.00 88.50 88 LYS A C 1
ATOM 696 O O . LYS A 1 88 ? -0.137 -4.692 -9.235 1.00 88.50 88 LYS A O 1
ATOM 701 N N . ARG A 1 89 ? 1.688 -5.626 -10.171 1.00 90.94 89 ARG A N 1
ATOM 702 C CA . ARG A 1 89 ? 2.035 -6.476 -9.020 1.00 90.94 89 ARG A CA 1
ATOM 703 C C . ARG A 1 89 ? 2.312 -5.655 -7.766 1.00 90.94 89 ARG A C 1
ATOM 705 O O . ARG A 1 89 ? 1.705 -5.900 -6.742 1.00 90.94 89 ARG A O 1
ATOM 712 N N . GLU A 1 90 ? 3.144 -4.626 -7.878 1.00 87.00 90 GLU A N 1
ATOM 713 C CA . GLU A 1 90 ? 3.473 -3.757 -6.738 1.00 87.00 90 GLU A CA 1
ATOM 714 C C . GLU A 1 90 ? 2.238 -3.006 -6.214 1.00 87.00 90 GLU A C 1
ATOM 716 O O . GLU A 1 90 ? 2.106 -2.766 -5.018 1.00 87.00 90 GLU A O 1
ATOM 721 N N . PHE A 1 91 ? 1.311 -2.633 -7.102 1.00 85.44 91 PHE A N 1
ATOM 722 C CA . PHE A 1 91 ? 0.039 -2.038 -6.701 1.00 85.44 91 PHE A CA 1
ATOM 723 C C . PHE A 1 91 ? -0.883 -3.049 -6.006 1.00 85.44 91 PHE A C 1
ATOM 725 O O . PHE A 1 91 ? -1.528 -2.692 -5.026 1.00 85.44 91 PHE A O 1
ATOM 732 N N . GLU A 1 92 ? -0.950 -4.289 -6.499 1.00 89.81 92 GLU A N 1
ATOM 733 C CA . GLU A 1 92 ? -1.700 -5.382 -5.865 1.00 89.81 92 GLU A CA 1
ATOM 734 C C . GLU A 1 92 ? -1.150 -5.684 -4.464 1.00 89.81 92 GLU A C 1
ATOM 736 O O . GLU A 1 92 ? -1.929 -5.740 -3.515 1.00 89.81 92 GLU A O 1
ATOM 741 N N . ASP A 1 93 ? 0.174 -5.769 -4.315 1.00 88.75 93 ASP A N 1
ATOM 742 C CA . ASP A 1 93 ? 0.837 -5.980 -3.023 1.00 88.75 93 ASP A CA 1
ATOM 743 C C . ASP A 1 93 ? 0.555 -4.816 -2.056 1.00 88.75 93 ASP A C 1
ATOM 745 O O . ASP A 1 93 ? 0.214 -5.020 -0.894 1.00 88.75 93 ASP A O 1
ATOM 749 N N . LEU A 1 94 ? 0.616 -3.573 -2.545 1.00 86.38 94 LEU A N 1
ATOM 750 C CA . LEU A 1 94 ? 0.304 -2.382 -1.752 1.00 86.38 94 LEU A CA 1
ATOM 751 C C . LEU A 1 94 ? -1.164 -2.338 -1.312 1.00 86.38 94 LEU A C 1
ATOM 753 O O . LEU A 1 94 ? -1.453 -1.902 -0.198 1.00 86.38 94 LEU A O 1
ATOM 757 N N . ALA A 1 95 ? -2.084 -2.767 -2.177 1.00 85.19 95 ALA A N 1
ATOM 758 C CA . ALA A 1 95 ? -3.503 -2.846 -1.854 1.00 85.19 95 ALA A CA 1
ATOM 759 C C . ALA A 1 95 ? -3.781 -3.923 -0.796 1.00 85.19 95 ALA A C 1
ATOM 761 O O . ALA A 1 95 ? -4.517 -3.648 0.150 1.00 85.19 95 ALA A O 1
ATOM 762 N N . ALA A 1 96 ? -3.154 -5.097 -0.916 1.00 88.00 96 ALA A N 1
ATOM 763 C CA . ALA A 1 96 ? -3.268 -6.171 0.069 1.00 88.00 96 ALA A CA 1
ATOM 764 C C . ALA A 1 96 ? -2.715 -5.743 1.440 1.00 88.00 96 ALA A C 1
ATOM 766 O O . ALA A 1 96 ? -3.400 -5.864 2.453 1.00 88.00 96 ALA A O 1
ATOM 767 N N . ASP A 1 97 ? -1.527 -5.136 1.469 1.00 85.75 97 ASP A N 1
ATOM 768 C CA . ASP A 1 97 ? -0.927 -4.615 2.702 1.00 85.75 97 ASP A CA 1
ATOM 769 C C . ASP A 1 97 ? -1.791 -3.530 3.371 1.00 85.75 97 ASP A C 1
ATOM 771 O O . ASP A 1 97 ? -1.827 -3.421 4.601 1.00 85.75 97 ASP A O 1
ATOM 775 N N . LEU A 1 98 ? -2.449 -2.679 2.575 1.00 83.38 98 LEU A N 1
ATOM 776 C CA . LEU A 1 98 ? -3.364 -1.655 3.083 1.00 83.38 98 LEU A CA 1
ATOM 777 C C . LEU A 1 98 ? -4.599 -2.296 3.713 1.00 83.38 98 LEU A C 1
ATOM 779 O O . LEU A 1 98 ? -5.040 -1.873 4.782 1.00 83.38 98 LEU A O 1
ATOM 783 N N . GLU A 1 99 ? -5.162 -3.295 3.043 1.00 85.19 99 GLU A N 1
ATOM 784 C CA . GLU A 1 99 ? -6.317 -4.032 3.533 1.00 85.19 99 GLU A CA 1
ATOM 785 C C . GLU A 1 99 ? -6.012 -4.702 4.877 1.00 85.19 99 GLU A C 1
ATOM 787 O O . GLU A 1 99 ? -6.771 -4.534 5.836 1.00 85.19 99 GLU A O 1
ATOM 792 N N . ASP A 1 100 ? -4.855 -5.357 4.988 1.00 86.88 100 ASP A N 1
ATOM 793 C CA . ASP A 1 100 ? -4.382 -5.961 6.233 1.00 86.88 100 ASP A CA 1
ATOM 794 C C . ASP A 1 100 ? -4.210 -4.920 7.350 1.00 86.88 100 ASP A C 1
ATOM 796 O O . ASP A 1 100 ? -4.623 -5.158 8.490 1.00 86.88 100 ASP A O 1
ATOM 800 N N . HIS A 1 101 ? -3.675 -3.733 7.040 1.00 82.69 101 HIS A N 1
ATOM 801 C CA . HIS A 1 101 ? -3.568 -2.642 8.013 1.00 82.69 101 HIS A CA 1
ATOM 802 C C . HIS A 1 101 ? -4.931 -2.126 8.475 1.00 82.69 101 HIS A C 1
ATOM 804 O O . HIS A 1 101 ? -5.136 -1.955 9.677 1.00 82.69 101 HIS A O 1
ATOM 810 N N . VAL A 1 102 ? -5.874 -1.895 7.557 1.00 82.94 102 VAL A N 1
ATOM 811 C CA . VAL A 1 102 ? -7.239 -1.458 7.898 1.00 82.94 102 VAL A CA 1
ATOM 812 C C . VAL A 1 102 ? -7.924 -2.502 8.774 1.00 82.94 102 VAL A C 1
ATOM 814 O O . VAL A 1 102 ? -8.542 -2.160 9.784 1.00 82.94 102 VAL A O 1
ATOM 817 N N . ARG A 1 103 ? -7.776 -3.783 8.428 1.00 85.38 103 ARG A N 1
ATOM 818 C CA . ARG A 1 103 ? -8.327 -4.911 9.180 1.00 85.38 103 ARG A CA 1
ATOM 819 C C . ARG A 1 103 ? -7.744 -4.986 10.590 1.00 85.38 103 ARG A C 1
ATOM 821 O O . ARG A 1 103 ? -8.491 -5.132 11.559 1.00 85.38 103 ARG A O 1
ATOM 828 N N . ALA A 1 104 ? -6.426 -4.845 10.718 1.00 85.00 104 ALA A N 1
ATOM 829 C CA . ALA A 1 104 ? -5.742 -4.816 12.005 1.00 85.00 104 ALA A CA 1
ATOM 830 C C . ALA A 1 104 ? -6.169 -3.607 12.853 1.00 85.00 104 ALA A C 1
ATOM 832 O O . ALA A 1 104 ? -6.475 -3.770 14.033 1.00 85.00 104 ALA A O 1
ATOM 833 N N . ALA A 1 105 ? -6.257 -2.417 12.254 1.00 83.19 105 ALA A N 1
ATOM 834 C CA . ALA A 1 105 ? -6.699 -1.196 12.924 1.00 83.19 105 ALA A CA 1
ATOM 835 C C . ALA A 1 105 ? -8.138 -1.315 13.443 1.00 83.19 105 ALA A C 1
ATOM 837 O O . ALA A 1 105 ? -8.402 -1.014 14.608 1.00 83.19 105 ALA A O 1
ATOM 838 N N . ALA A 1 106 ? -9.057 -1.813 12.609 1.00 82.62 106 ALA A N 1
ATOM 839 C CA . ALA A 1 106 ? -10.442 -2.052 13.000 1.00 82.62 106 ALA A CA 1
ATOM 840 C C . ALA A 1 106 ? -10.527 -3.050 14.160 1.00 82.62 106 ALA A C 1
ATOM 842 O O . ALA A 1 106 ? -11.206 -2.786 15.151 1.00 82.62 106 ALA A O 1
ATOM 843 N N . LYS A 1 107 ? -9.797 -4.167 14.070 1.00 85.69 107 LYS A N 1
ATOM 844 C CA . LYS A 1 107 ? -9.758 -5.172 15.133 1.00 85.69 107 LYS A CA 1
ATOM 845 C C . LYS A 1 107 ? -9.244 -4.590 16.452 1.00 85.69 107 LYS A C 1
ATOM 847 O O . LYS A 1 107 ? -9.909 -4.758 17.466 1.00 85.69 107 LYS A O 1
ATOM 852 N N . ASN A 1 108 ? -8.114 -3.886 16.430 1.00 83.94 108 ASN A N 1
ATOM 853 C CA . ASN A 1 108 ? -7.533 -3.281 17.630 1.00 83.94 108 ASN A CA 1
ATOM 854 C C . ASN A 1 108 ? -8.501 -2.283 18.278 1.00 83.94 108 ASN A C 1
ATOM 856 O O . ASN A 1 108 ? -8.697 -2.311 19.487 1.00 83.94 108 ASN A O 1
ATOM 860 N N . TYR A 1 109 ? -9.169 -1.454 17.472 1.00 82.38 109 TYR A N 1
ATOM 861 C CA . TYR A 1 109 ? -10.180 -0.522 17.968 1.00 82.38 109 TYR A CA 1
ATOM 862 C C . TYR A 1 109 ? -11.371 -1.240 18.626 1.00 82.38 109 TYR A C 1
ATOM 864 O O . TYR A 1 109 ? -11.829 -0.849 19.698 1.00 82.38 109 TYR A O 1
ATOM 872 N N . LEU A 1 110 ? -11.868 -2.316 18.010 1.00 83.44 110 LEU A N 1
ATOM 873 C CA . LEU A 1 110 ? -12.935 -3.140 18.583 1.00 83.44 110 LEU A CA 1
ATOM 874 C C . LEU A 1 110 ? -12.493 -3.821 19.891 1.00 83.44 110 LEU A C 1
ATOM 876 O O . LEU A 1 110 ? -13.275 -3.865 20.842 1.00 83.44 110 LEU A O 1
ATOM 880 N N . ASP A 1 111 ? -11.253 -4.303 19.971 1.00 84.19 111 ASP A N 1
ATOM 881 C CA . ASP A 1 111 ? -10.691 -4.895 21.189 1.00 84.19 111 ASP A CA 1
ATOM 882 C C . ASP A 1 111 ? -10.570 -3.851 22.325 1.00 84.19 111 ASP A C 1
ATOM 884 O O . ASP A 1 111 ? -10.978 -4.132 23.456 1.00 84.19 111 ASP A O 1
ATOM 888 N N . ASP A 1 112 ? -10.135 -2.621 22.027 1.00 83.50 112 ASP A N 1
ATOM 889 C CA . ASP A 1 112 ? -10.056 -1.504 22.987 1.00 83.50 112 ASP A CA 1
ATOM 890 C C . ASP A 1 112 ? -11.438 -1.099 23.528 1.00 83.50 112 ASP A C 1
ATOM 892 O O . ASP A 1 112 ? -11.639 -0.930 24.740 1.00 83.50 112 ASP A O 1
ATOM 896 N N . VAL A 1 113 ? -12.429 -0.984 22.636 1.00 82.81 113 VAL A N 1
ATOM 897 C CA . VAL A 1 113 ? -13.817 -0.695 23.023 1.00 82.81 113 VAL A CA 1
ATOM 898 C C . VAL A 1 113 ? -14.351 -1.810 23.921 1.00 82.81 113 VAL A C 1
ATOM 900 O O . VAL A 1 113 ? -14.976 -1.529 24.944 1.00 82.81 113 VAL A O 1
ATOM 903 N N . LYS A 1 114 ? -14.074 -3.077 23.594 1.00 83.25 114 LYS A N 1
ATOM 904 C CA . LYS A 1 114 ? -14.504 -4.226 24.401 1.00 83.25 114 LYS A CA 1
ATOM 905 C C . LYS A 1 114 ? -13.883 -4.193 25.798 1.00 83.25 114 LYS A C 1
ATOM 907 O O . LYS A 1 114 ? -14.613 -4.361 26.773 1.00 83.25 114 LYS A O 1
ATOM 912 N N . GLY A 1 115 ? -12.584 -3.904 25.894 1.00 83.75 115 GLY A N 1
ATOM 913 C CA . GLY A 1 115 ? -11.883 -3.745 27.169 1.00 83.75 115 GLY A CA 1
ATOM 914 C C . GLY A 1 115 ? -12.480 -2.628 28.026 1.00 83.75 115 GLY A C 1
ATOM 915 O O . GLY A 1 115 ? -12.713 -2.810 29.219 1.00 83.75 115 GLY A O 1
ATOM 916 N N . THR A 1 116 ? -12.829 -1.500 27.406 1.00 83.12 116 THR A N 1
ATOM 917 C CA . THR A 1 116 ? -13.483 -0.379 28.096 1.00 83.12 116 THR A CA 1
ATOM 918 C C . THR A 1 116 ? -14.874 -0.766 28.612 1.00 83.12 116 THR A C 1
ATOM 920 O O . THR A 1 116 ? -15.239 -0.439 29.741 1.00 83.12 116 THR A O 1
ATOM 923 N N . LEU A 1 117 ? -15.658 -1.495 27.813 1.00 81.00 117 LEU A N 1
ATOM 924 C CA . LEU A 1 117 ? -16.976 -1.996 28.215 1.00 81.00 117 LEU A CA 1
ATOM 925 C C . LEU A 1 117 ? -16.892 -3.011 29.365 1.00 81.00 117 LEU A C 1
ATOM 927 O O . LEU A 1 117 ? -17.768 -3.020 30.231 1.00 81.00 117 LEU A O 1
ATOM 931 N N . ASP A 1 118 ? -15.858 -3.856 29.385 1.00 81.62 118 ASP A N 1
ATOM 932 C CA . ASP A 1 118 ? -15.581 -4.768 30.500 1.00 81.62 118 ASP A CA 1
ATOM 933 C C . ASP A 1 118 ? -15.252 -4.003 31.788 1.00 81.62 118 ASP A C 1
ATOM 935 O O . ASP A 1 118 ? -15.823 -4.300 32.836 1.00 81.62 118 ASP A O 1
ATOM 939 N N . LEU A 1 119 ? -14.451 -2.942 31.695 1.00 81.81 119 LEU A N 1
ATOM 940 C CA . LEU A 1 119 ? -14.104 -2.090 32.834 1.00 81.81 119 LEU A CA 1
ATOM 941 C C . LEU A 1 119 ? -15.345 -1.396 33.427 1.00 81.81 119 LEU A C 1
ATOM 943 O O . LEU A 1 119 ? -15.574 -1.452 34.632 1.00 81.81 119 LEU A O 1
ATOM 947 N N . VAL A 1 120 ? -16.222 -0.845 32.577 1.00 77.88 120 VAL A N 1
ATOM 948 C CA . VAL A 1 120 ? -17.510 -0.258 33.002 1.00 77.88 120 VAL A CA 1
ATOM 949 C C . VAL A 1 120 ? -18.413 -1.297 33.666 1.00 77.88 120 VAL A C 1
ATOM 951 O O . VAL A 1 120 ? -19.132 -0.985 34.620 1.00 77.88 120 VAL A O 1
ATOM 954 N N . ARG A 1 121 ? -18.412 -2.536 33.164 1.00 75.00 121 ARG A N 1
ATOM 955 C CA . ARG A 1 121 ? -19.181 -3.630 33.759 1.00 75.00 121 ARG A CA 1
ATOM 956 C C . ARG A 1 121 ? -18.673 -3.957 35.156 1.00 75.00 121 ARG A C 1
ATOM 958 O O . ARG A 1 121 ? -19.491 -4.127 36.054 1.00 75.00 121 ARG A O 1
ATOM 965 N N . GLU A 1 122 ? -17.361 -4.065 35.326 1.00 78.31 122 GLU A N 1
ATOM 966 C CA . GLU A 1 122 ? -16.720 -4.397 36.598 1.00 78.31 122 GLU A CA 1
ATOM 967 C C . GLU A 1 122 ? -16.866 -3.268 37.625 1.00 78.31 122 GLU A C 1
ATOM 969 O O . GLU A 1 122 ? -17.278 -3.537 38.753 1.00 78.31 122 GLU A O 1
ATOM 974 N N . GLU A 1 123 ? -16.638 -2.010 37.234 1.00 74.38 123 GLU A N 1
ATOM 975 C CA . GLU A 1 123 ? -16.827 -0.842 38.106 1.00 74.38 123 GLU A CA 1
ATOM 976 C C . GLU A 1 123 ? -18.280 -0.704 38.570 1.00 74.38 123 GLU A C 1
ATOM 978 O O . GLU A 1 123 ? -18.534 -0.554 39.767 1.00 74.38 123 GLU A O 1
ATOM 983 N N . ASN A 1 124 ? -19.252 -0.829 37.659 1.00 65.31 124 ASN A N 1
ATOM 984 C CA . ASN A 1 124 ? -20.664 -0.829 38.046 1.00 65.31 124 ASN A CA 1
ATOM 985 C C . ASN A 1 124 ? -21.006 -2.051 38.901 1.00 65.31 124 ASN A C 1
ATOM 987 O O . ASN A 1 124 ? -21.721 -1.930 39.889 1.00 65.31 124 ASN A O 1
ATOM 991 N N . ALA A 1 125 ? -20.485 -3.236 38.570 1.00 66.25 125 ALA A N 1
ATOM 992 C CA . ALA A 1 125 ? -20.718 -4.431 39.368 1.00 66.25 125 ALA A CA 1
ATOM 993 C C . ALA A 1 125 ? -20.144 -4.318 40.785 1.00 66.25 125 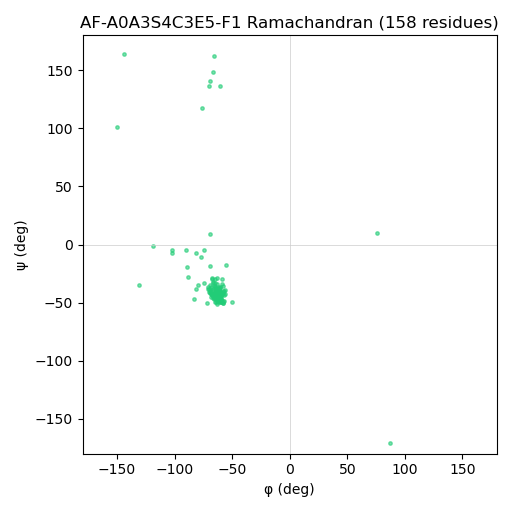ALA A C 1
ATOM 995 O O . ALA A 1 125 ? -20.712 -4.955 41.669 1.00 66.25 125 ALA A O 1
ATOM 996 N N . ALA A 1 126 ? -19.079 -3.541 40.997 1.00 64.00 126 ALA A N 1
ATOM 997 C CA . ALA A 1 126 ? -18.486 -3.266 42.303 1.00 64.00 126 ALA A CA 1
ATOM 998 C C . ALA A 1 126 ? -19.225 -2.160 43.080 1.00 64.00 126 ALA A C 1
ATOM 1000 O O . ALA A 1 126 ? -19.388 -2.286 44.291 1.00 64.00 126 ALA A O 1
ATOM 1001 N N . LEU A 1 127 ? -19.700 -1.105 42.405 1.00 62.47 127 LEU A N 1
ATOM 1002 C CA . LEU A 1 127 ? -20.406 0.027 43.028 1.00 62.47 127 LEU A CA 1
ATOM 1003 C C . LEU A 1 127 ? -21.889 -0.256 43.335 1.00 62.47 127 LEU A C 1
ATOM 1005 O O . LEU A 1 127 ? -22.405 0.222 44.342 1.00 62.47 127 LEU A O 1
ATOM 1009 N N . GLU A 1 128 ? -22.576 -1.031 42.493 1.00 55.53 128 GLU A N 1
ATOM 1010 C CA . GLU A 1 128 ? -24.033 -1.264 42.566 1.00 55.53 128 GLU A CA 1
ATOM 1011 C C . GLU A 1 128 ? -24.413 -2.625 43.179 1.00 55.53 128 GLU A C 1
ATOM 1013 O O . GLU A 1 128 ? -25.594 -2.883 43.418 1.00 55.53 128 GLU A O 1
ATOM 1018 N N . ALA A 1 129 ? -23.440 -3.499 43.489 1.00 53.88 129 ALA A N 1
ATOM 1019 C CA . ALA A 1 129 ? -23.688 -4.810 44.116 1.00 53.88 129 ALA A CA 1
ATOM 1020 C C . ALA A 1 129 ? -24.478 -4.746 45.436 1.00 53.88 129 ALA A C 1
ATOM 1022 O O . ALA A 1 129 ? -25.029 -5.763 45.851 1.00 53.88 129 ALA A O 1
ATOM 1023 N N . GLU A 1 130 ? -24.552 -3.582 46.084 1.00 55.62 130 GLU A N 1
ATOM 1024 C CA . GLU A 1 130 ? -25.275 -3.397 47.344 1.00 55.62 130 GLU A CA 1
ATOM 1025 C C . GLU A 1 130 ? -26.648 -2.710 47.205 1.00 55.62 130 GLU A C 1
ATOM 1027 O O . GLU A 1 130 ? -27.360 -2.634 48.208 1.00 55.62 130 GLU A O 1
ATOM 1032 N N . ARG A 1 131 ? -27.057 -2.198 46.027 1.00 62.56 131 ARG A N 1
ATOM 1033 C CA . ARG A 1 131 ? -28.223 -1.286 45.943 1.00 62.56 131 ARG A CA 1
ATOM 1034 C C . ARG A 1 131 ? -29.294 -1.574 44.889 1.00 62.56 131 ARG A C 1
ATOM 1036 O O . ARG A 1 131 ? -30.455 -1.337 45.218 1.00 62.56 131 ARG A O 1
ATOM 1043 N N . ASP A 1 132 ? -28.974 -2.079 43.696 1.00 70.69 132 ASP A N 1
ATOM 1044 C CA . ASP A 1 132 ? -29.995 -2.236 42.642 1.00 70.69 132 ASP A CA 1
ATOM 1045 C C . ASP A 1 132 ? -29.721 -3.416 41.673 1.00 70.69 132 ASP A C 1
ATOM 1047 O O . ASP A 1 132 ? -28.911 -3.316 40.743 1.00 70.69 132 ASP A O 1
ATOM 1051 N N . PRO A 1 133 ? -30.409 -4.561 41.860 1.00 72.06 133 PRO A N 1
ATOM 1052 C CA . PRO A 1 133 ? -30.320 -5.710 40.959 1.00 72.06 133 PRO A CA 1
ATOM 1053 C C . PRO A 1 133 ? -30.867 -5.446 39.547 1.00 72.06 133 PRO A C 1
ATOM 1055 O O . PRO A 1 133 ? -30.306 -5.965 38.581 1.00 72.06 133 PRO A O 1
ATOM 1058 N N . GLU A 1 134 ? -31.927 -4.641 39.411 1.00 76.44 134 GLU A N 1
ATOM 1059 C CA . GLU A 1 134 ? -32.578 -4.367 38.121 1.00 76.44 134 GLU A CA 1
ATOM 1060 C C . GLU A 1 134 ? -31.685 -3.489 37.241 1.00 76.44 134 GLU A C 1
ATOM 1062 O O . GLU A 1 134 ? -31.559 -3.713 36.034 1.00 76.44 134 GLU A O 1
ATOM 1067 N N . PHE A 1 135 ? -30.989 -2.518 37.843 1.00 71.50 135 PHE A N 1
ATOM 1068 C CA . PHE A 1 135 ? -29.995 -1.712 37.136 1.00 71.50 135 PHE A CA 1
ATOM 1069 C C . PHE A 1 135 ? -28.87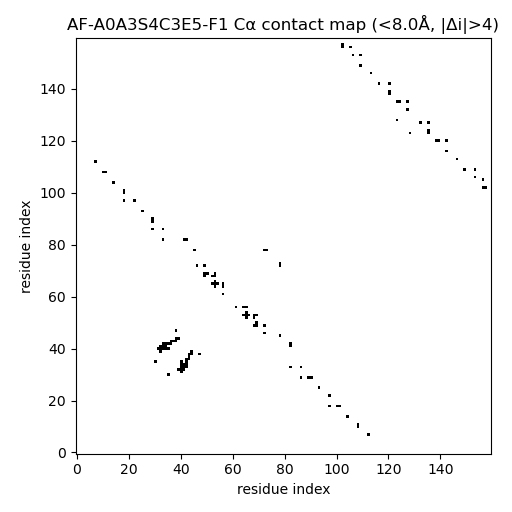9 -2.581 36.540 1.00 71.50 135 PHE A C 1
ATOM 1071 O O . PHE A 1 135 ? -28.497 -2.400 35.378 1.00 71.50 135 PHE A O 1
ATOM 1078 N N . ARG A 1 136 ? -28.401 -3.569 37.306 1.00 71.25 136 ARG A N 1
ATOM 1079 C CA . ARG A 1 136 ? -27.359 -4.510 36.874 1.00 71.25 136 ARG A CA 1
ATOM 1080 C C . ARG A 1 136 ? -27.792 -5.327 35.658 1.00 71.25 136 ARG A C 1
ATOM 1082 O O . ARG A 1 136 ? -26.992 -5.530 34.744 1.00 71.25 136 ARG A O 1
ATOM 1089 N N . GLU A 1 137 ? -29.045 -5.772 35.640 1.00 78.69 137 GLU A N 1
ATOM 1090 C CA . GLU A 1 137 ? -29.606 -6.586 34.560 1.00 78.69 137 GLU A CA 1
ATOM 1091 C C . GLU A 1 137 ? -29.711 -5.786 33.253 1.00 78.69 137 GLU A C 1
ATOM 1093 O O . GLU A 1 137 ? -29.235 -6.237 32.211 1.00 78.69 13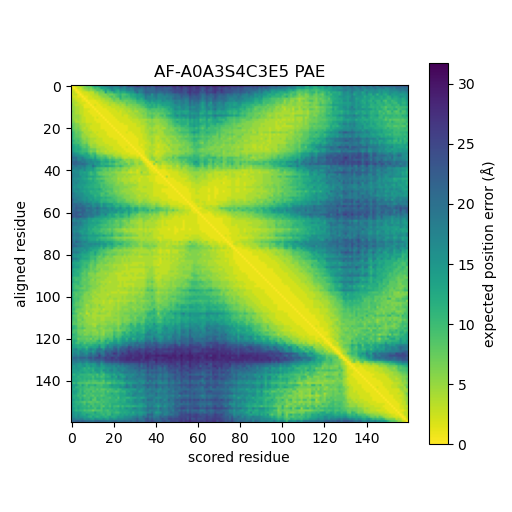7 GLU A O 1
ATOM 1098 N N . ARG A 1 138 ? -30.188 -4.535 33.319 1.00 80.12 138 ARG A N 1
ATOM 1099 C CA . ARG A 1 138 ? -30.246 -3.643 32.145 1.00 80.12 138 ARG A CA 1
ATOM 1100 C C . ARG A 1 138 ? -28.866 -3.326 31.571 1.00 80.12 138 ARG A C 1
ATOM 1102 O O . ARG A 1 138 ? -28.698 -3.296 30.354 1.00 80.12 138 ARG A O 1
ATOM 1109 N N . VAL A 1 139 ? -27.876 -3.070 32.431 1.00 77.31 139 VAL A N 1
ATOM 1110 C CA . VAL A 1 139 ? -26.497 -2.812 31.981 1.00 77.31 139 VAL A CA 1
ATOM 1111 C C . VAL A 1 139 ? -25.916 -4.063 31.322 1.00 77.31 139 VAL A C 1
ATOM 1113 O O . VAL A 1 139 ? -25.298 -3.961 30.265 1.00 77.31 139 VAL A O 1
ATOM 1116 N N . ALA A 1 140 ? -26.145 -5.247 31.893 1.00 77.75 140 ALA A N 1
ATOM 1117 C CA . ALA A 1 140 ? -25.700 -6.503 31.299 1.00 77.75 140 ALA A CA 1
ATOM 1118 C C . ALA A 1 140 ? -26.343 -6.762 29.925 1.00 77.75 140 ALA A C 1
ATOM 1120 O O . ALA A 1 140 ? -25.636 -7.162 28.997 1.00 77.75 140 ALA A O 1
ATOM 1121 N N . GLU A 1 141 ? -27.642 -6.491 29.770 1.00 83.50 141 GLU A N 1
ATOM 1122 C CA . GLU A 1 141 ? -28.330 -6.609 28.481 1.00 83.50 141 GLU A CA 1
ATOM 1123 C C . GLU A 1 141 ? -27.762 -5.661 27.424 1.00 83.50 141 GLU A C 1
ATOM 1125 O O . GL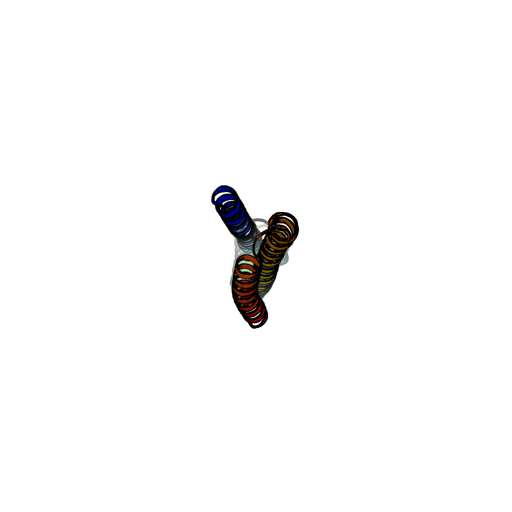U A 1 141 ? -27.459 -6.101 26.314 1.00 83.50 141 GLU A O 1
ATOM 1130 N N . GLU A 1 142 ? -27.594 -4.374 27.742 1.00 83.38 142 GLU A N 1
ATOM 1131 C CA . GLU A 1 142 ? -27.063 -3.406 26.773 1.00 83.38 142 GLU A CA 1
ATOM 1132 C C . GLU A 1 142 ? -25.621 -3.733 26.377 1.00 83.38 142 GLU A C 1
ATOM 1134 O O . GLU A 1 142 ? -25.278 -3.717 25.194 1.00 83.38 142 GLU A O 1
ATOM 1139 N N . LEU A 1 143 ? -24.781 -4.125 27.340 1.00 81.69 143 LEU A N 1
ATOM 1140 C CA . LEU A 1 143 ? -23.424 -4.590 27.053 1.00 81.69 143 LEU A CA 1
ATOM 1141 C C . LEU A 1 143 ? -23.417 -5.844 26.170 1.00 81.69 143 LEU A C 1
ATOM 1143 O O . LEU A 1 143 ? -22.546 -5.976 25.308 1.00 81.69 143 LEU A O 1
ATOM 1147 N N . GLY A 1 144 ? -24.378 -6.751 26.363 1.00 79.88 144 GLY A N 1
ATOM 1148 C CA . GLY A 1 144 ? -24.570 -7.928 25.519 1.00 79.88 144 GLY A CA 1
ATOM 1149 C C . GLY A 1 144 ? -24.948 -7.559 24.084 1.00 79.88 144 GLY A C 1
ATOM 1150 O O . GLY A 1 144 ? -24.350 -8.077 23.140 1.00 79.88 144 GLY A O 1
ATOM 1151 N N . ARG A 1 145 ? -25.876 -6.610 23.907 1.00 84.69 145 ARG A N 1
ATOM 1152 C CA . ARG A 1 145 ? -26.285 -6.120 22.580 1.00 84.69 145 ARG A CA 1
ATOM 1153 C C . ARG A 1 145 ? -25.134 -5.447 21.838 1.00 84.69 145 ARG A C 1
ATOM 1155 O O . ARG A 1 145 ? -24.920 -5.736 20.661 1.00 84.69 145 ARG A O 1
ATOM 1162 N N . VAL A 1 146 ? -24.368 -4.596 22.522 1.00 83.06 146 VAL A N 1
ATOM 1163 C CA . VAL A 1 146 ? -23.200 -3.929 21.929 1.00 83.06 146 VAL A CA 1
ATOM 1164 C C . VAL A 1 146 ? -22.139 -4.953 21.521 1.00 83.06 146 VAL A C 1
ATOM 1166 O O . VAL A 1 146 ? -21.627 -4.878 20.406 1.00 83.06 146 VAL A O 1
ATOM 1169 N N . ARG A 1 147 ? -21.866 -5.969 22.351 1.00 80.56 147 ARG A N 1
ATOM 1170 C CA . ARG A 1 147 ? -20.930 -7.051 21.997 1.00 80.56 147 ARG A CA 1
ATOM 1171 C C . ARG A 1 147 ? -21.361 -7.842 20.769 1.00 80.56 147 ARG A C 1
ATOM 1173 O O . ARG A 1 147 ? -20.538 -8.061 19.888 1.00 80.56 147 ARG A O 1
ATOM 1180 N N . ALA A 1 148 ? -22.633 -8.226 20.686 1.00 83.50 148 ALA A N 1
ATOM 1181 C CA . ALA A 1 148 ? -23.149 -8.955 19.529 1.00 83.50 148 ALA A CA 1
ATOM 1182 C C . ALA A 1 148 ? -23.018 -8.133 18.233 1.00 83.50 148 ALA A C 1
ATOM 1184 O O . ALA A 1 148 ? -22.655 -8.663 17.182 1.00 83.50 148 ALA A O 1
ATOM 1185 N N . ALA A 1 149 ? -23.255 -6.819 18.308 1.00 83.44 149 ALA A N 1
ATOM 1186 C CA . ALA A 1 149 ? -23.036 -5.921 17.179 1.00 83.44 149 ALA A CA 1
ATOM 1187 C C . ALA A 1 149 ? -21.549 -5.840 16.784 1.00 83.44 149 ALA A C 1
ATOM 1189 O O . ALA A 1 149 ? -21.228 -5.890 15.598 1.00 83.44 149 ALA A O 1
ATOM 1190 N N . MET A 1 150 ? -20.641 -5.765 17.761 1.00 79.75 150 MET A N 1
ATOM 1191 C CA . MET A 1 150 ? -19.191 -5.749 17.529 1.00 79.75 150 MET A CA 1
ATOM 1192 C C . MET A 1 150 ? -18.687 -7.048 16.889 1.00 79.75 150 MET A C 1
ATOM 1194 O O . MET A 1 150 ? -17.906 -6.998 15.942 1.00 79.75 150 MET A O 1
ATOM 1198 N N . GLU A 1 151 ? -19.161 -8.204 17.356 1.00 81.69 151 GLU A N 1
ATOM 1199 C CA . GLU A 1 151 ? -18.824 -9.509 16.772 1.00 81.69 151 GLU A CA 1
ATOM 1200 C C . GLU A 1 151 ? -19.298 -9.609 15.319 1.00 81.69 151 GLU A C 1
ATOM 1202 O O . GLU A 1 151 ? -18.524 -10.003 14.451 1.00 81.69 151 GLU A O 1
ATOM 1207 N N . SER A 1 152 ? -20.510 -9.136 15.016 1.00 84.62 152 SER A N 1
ATOM 1208 C CA . SER A 1 152 ? -21.006 -9.071 13.636 1.00 84.62 152 SER A CA 1
ATOM 1209 C C . SER A 1 152 ? -20.146 -8.175 12.732 1.00 84.62 152 SER A C 1
ATOM 1211 O O . SER A 1 152 ? -19.930 -8.501 11.564 1.00 84.62 152 SER A O 1
ATOM 1213 N N . VAL A 1 153 ? -19.636 -7.053 13.249 1.00 81.00 153 VAL A N 1
ATOM 1214 C CA . VAL A 1 153 ? -18.723 -6.177 12.498 1.00 81.00 153 VAL A CA 1
ATOM 1215 C C . VAL A 1 153 ? -17.375 -6.861 12.261 1.00 81.00 153 VAL A C 1
ATOM 1217 O O . VAL A 1 153 ? -16.867 -6.802 11.144 1.00 81.00 153 VAL A O 1
ATOM 1220 N N . LEU A 1 154 ? -16.822 -7.548 13.265 1.00 75.81 154 LEU A N 1
ATOM 1221 C CA . LEU A 1 154 ? -15.573 -8.305 13.126 1.00 75.81 154 LEU A CA 1
ATOM 1222 C C . LEU A 1 154 ? -15.688 -9.435 12.100 1.00 75.81 154 LEU A C 1
ATOM 1224 O O . LEU A 1 154 ? -14.762 -9.624 11.315 1.00 75.81 154 LEU A O 1
ATOM 1228 N N . GLU A 1 155 ? -16.812 -10.154 12.081 1.00 81.00 155 GLU A N 1
ATOM 1229 C CA . GLU A 1 155 ? -17.088 -11.207 11.096 1.00 81.00 155 GLU A CA 1
ATOM 1230 C C . GLU A 1 155 ? -17.063 -10.631 9.673 1.00 81.00 155 GLU A C 1
ATOM 1232 O O . GLU A 1 155 ? -16.351 -11.122 8.802 1.00 81.00 155 GLU A O 1
ATOM 1237 N N . ARG A 1 156 ? -17.745 -9.500 9.462 1.00 78.19 156 ARG A N 1
ATOM 1238 C CA . ARG A 1 156 ? -17.793 -8.817 8.160 1.00 78.19 156 ARG A CA 1
ATOM 1239 C C . ARG A 1 156 ? -16.438 -8.277 7.718 1.00 78.19 156 ARG A C 1
ATOM 1241 O O . ARG A 1 156 ? -16.137 -8.303 6.535 1.00 78.19 156 ARG A O 1
ATOM 1248 N N . VAL A 1 157 ? -15.622 -7.794 8.652 1.00 72.19 157 VAL A N 1
ATOM 1249 C CA . VAL A 1 157 ? -14.241 -7.352 8.386 1.00 72.19 157 VAL A CA 1
ATOM 1250 C C . VAL A 1 157 ? -13.319 -8.534 8.037 1.00 72.19 157 VAL A C 1
ATOM 1252 O O . VAL A 1 157 ? -12.258 -8.332 7.455 1.00 72.19 157 VAL A O 1
ATOM 1255 N N . ARG A 1 158 ? -13.717 -9.767 8.369 1.00 67.38 158 ARG A N 1
ATOM 1256 C CA . ARG A 1 158 ? -12.992 -11.004 8.049 1.00 67.38 158 ARG A CA 1
ATOM 1257 C C . ARG A 1 158 ? -13.356 -11.611 6.693 1.00 67.38 158 ARG A C 1
ATOM 1259 O O . ARG A 1 158 ? -12.547 -12.363 6.160 1.00 67.38 158 ARG A O 1
ATOM 1266 N N . GLU A 1 159 ? -14.578 -11.369 6.218 1.00 65.88 159 GLU A N 1
ATOM 1267 C CA . GLU A 1 159 ? -15.135 -11.950 4.984 1.00 65.88 159 GLU A CA 1
ATOM 1268 C C . GLU A 1 159 ? -14.854 -11.129 3.717 1.00 65.88 159 GLU A C 1
ATOM 1270 O O . GLU A 1 159 ? -14.974 -11.668 2.616 1.00 65.88 159 GLU A O 1
ATOM 1275 N N . VAL A 1 160 ? -14.513 -9.845 3.870 1.00 52.97 160 VAL A N 1
ATOM 1276 C CA . VAL A 1 160 ? -13.965 -9.001 2.791 1.00 52.97 160 VAL A CA 1
ATOM 1277 C C . VAL A 1 160 ? -12.512 -9.385 2.562 1.00 52.97 160 VAL A C 1
ATOM 1279 O O . VAL A 1 160 ? -12.141 -9.479 1.375 1.00 52.97 160 VAL A O 1
#

Foldseek 3Di:
DVVVVVVLVVLVVVLVVVLVVVLVVLVVVLCCQDPPPDCNHLLNVQCVVLVVVLVPADDPCSVVVNVCSSVVSVPDPVSVVVSVVVSVVSVVVSVVVSLVSVLVSLVVSLVVVLVVLVVVLVVCCVVCVVPDPVVNVVSVVVNVVVVVVSVVVNVVSVVD

Radius of gyration: 29.01 Å; Cα contacts (8 Å, |Δi|>4): 71; chains: 1; bounding box: 66×24×84 Å